Protein AF-A0A4Q2YI49-F1 (afdb_monomer_lite)

Radius of gyration: 14.83 Å; chains: 1; bounding box: 34×29×33 Å

Foldseek 3Di:
DVVPPADPVLVVLVVVLVVVCVVVDDDDPCCVVPNPLVKDKDWDPVCCPPPNVVSCVSVQVRQVVVVHHDDDDDDPPSACWPDDDPTITIHGHD

pLDDT: mean 92.55, std 4.97, range [65.06, 97.0]

Secondary structure (DSSP, 8-state):
-TTS-S-HHHHHHHHHHHHHHHHHSPPPGGGTTT-TT--EEEE-GGGTTSHHHHTTHHHHHHHHHTT--------S---EEEEE-SSEEEEE--

Sequence (94 aa):
MRDGKVSAEDEASYWKARTWFESTLTIPPYYADGNPEKAITWFKESAMDSHIVSEPKIYQDIASRYGTAIELISTKTPGRLIYEDDWQIGAVMA

Structure (mmCIF, N/CA/C/O backbone):
data_AF-A0A4Q2YI49-F1
#
_entry.id   AF-A0A4Q2YI49-F1
#
loop_
_atom_site.group_PDB
_atom_site.id
_atom_site.type_symbol
_atom_site.label_atom_id
_atom_site.label_alt_id
_atom_site.label_comp_id
_atom_site.label_asym_id
_atom_site.label_entity_id
_atom_site.label_seq_id
_atom_site.pdbx_PDB_ins_code
_atom_site.Cartn_x
_atom_site.Cartn_y
_atom_site.Cartn_z
_atom_site.occupancy
_atom_site.B_iso_or_equiv
_atom_site.auth_seq_id
_atom_site.auth_comp_id
_atom_site.auth_asym_id
_atom_site.auth_atom_id
_atom_site.pdbx_PDB_model_num
ATOM 1 N N . MET A 1 1 ? -15.070 8.071 4.895 1.00 74.81 1 MET A N 1
ATOM 2 C CA . MET A 1 1 ? -14.694 9.422 4.426 1.00 74.81 1 MET A CA 1
ATOM 3 C C . MET A 1 1 ? -15.785 10.023 3.555 1.00 74.81 1 MET A C 1
ATOM 5 O O . MET A 1 1 ? -16.543 10.832 4.059 1.00 74.81 1 MET A O 1
ATOM 9 N N . ARG A 1 2 ? -15.965 9.570 2.304 1.00 76.38 2 ARG A N 1
ATOM 10 C CA . ARG A 1 2 ? -16.859 10.226 1.326 1.00 76.38 2 ARG A CA 1
ATOM 11 C C . ARG A 1 2 ? -18.324 10.400 1.758 1.00 76.38 2 ARG A C 1
ATOM 13 O O . ARG A 1 2 ? -18.932 11.404 1.415 1.00 76.38 2 ARG A O 1
ATOM 20 N N . ASP A 1 3 ? -18.857 9.458 2.531 1.00 84.06 3 ASP A N 1
ATOM 21 C CA . ASP A 1 3 ? -20.271 9.460 2.930 1.00 84.06 3 ASP A CA 1
ATO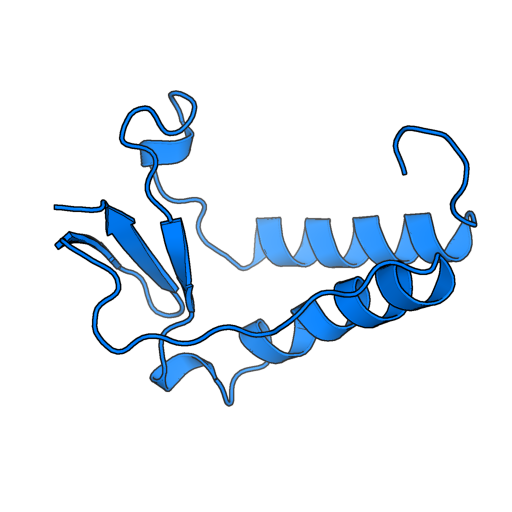M 22 C C . ASP A 1 3 ? -20.511 10.092 4.317 1.00 84.06 3 ASP A C 1
ATOM 24 O O . ASP A 1 3 ? -21.605 9.966 4.862 1.00 84.06 3 ASP A O 1
ATOM 28 N N . GLY A 1 4 ? -19.488 10.700 4.938 1.00 81.38 4 GLY A N 1
ATOM 29 C CA . GLY A 1 4 ? -19.601 11.366 6.247 1.00 81.38 4 GLY A CA 1
ATOM 30 C C . GLY A 1 4 ? -19.889 10.440 7.440 1.00 81.38 4 GLY A C 1
ATOM 31 O O . GLY A 1 4 ? -20.238 10.908 8.516 1.00 81.38 4 GLY A O 1
ATOM 32 N N . LYS A 1 5 ? -19.766 9.118 7.263 1.00 88.88 5 LYS A N 1
ATOM 33 C CA . LYS A 1 5 ? -20.065 8.098 8.291 1.00 88.88 5 LYS A CA 1
ATOM 34 C C . LYS A 1 5 ? -18.892 7.761 9.217 1.00 88.88 5 LYS A C 1
ATOM 36 O O . LYS A 1 5 ? -19.021 6.876 10.054 1.00 88.88 5 LYS A O 1
ATOM 41 N N . VAL A 1 6 ? -17.746 8.403 9.015 1.00 93.44 6 VAL A N 1
ATOM 42 C CA . VAL A 1 6 ? -16.513 8.159 9.773 1.00 93.44 6 VAL A CA 1
ATOM 43 C C . VAL A 1 6 ? -16.318 9.312 10.755 1.00 93.44 6 VAL A C 1
ATOM 45 O O . VAL A 1 6 ? -16.671 10.445 10.434 1.00 93.44 6 VAL A O 1
ATOM 48 N N . SER A 1 7 ? -15.806 9.030 11.952 1.00 95.25 7 SER A N 1
ATOM 49 C CA . SER A 1 7 ? -15.515 10.060 12.951 1.00 95.25 7 SER A CA 1
ATOM 50 C C . SER A 1 7 ? -14.465 11.051 12.433 1.00 95.25 7 SER A C 1
ATOM 52 O O . SER A 1 7 ? -13.609 10.704 11.618 1.00 95.25 7 SER A O 1
ATOM 54 N N . ALA A 1 8 ? -14.495 12.286 12.939 1.00 95.12 8 ALA A N 1
ATOM 55 C CA . ALA A 1 8 ? -13.510 13.303 12.564 1.00 95.12 8 ALA A CA 1
ATOM 56 C C . ALA A 1 8 ? -12.067 12.889 12.919 1.00 95.12 8 ALA A C 1
ATOM 58 O O . ALA A 1 8 ? -11.129 13.225 12.201 1.00 95.12 8 AL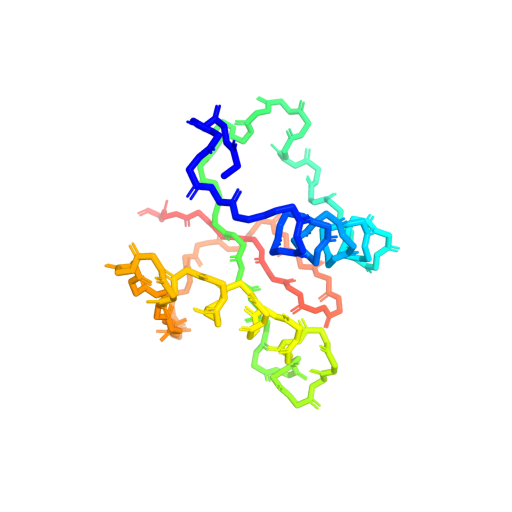A A O 1
ATOM 59 N N . GLU A 1 9 ? -11.887 12.135 14.007 1.00 96.00 9 GLU A N 1
ATOM 60 C CA . GLU A 1 9 ? -10.587 11.612 14.442 1.00 96.00 9 GLU A CA 1
ATOM 61 C C . GLU A 1 9 ? -10.042 10.540 13.486 1.00 96.00 9 GLU A C 1
ATOM 63 O O . GLU A 1 9 ? -8.869 10.578 13.100 1.00 96.00 9 GLU A O 1
ATOM 68 N N . ASP A 1 10 ? -10.898 9.614 13.050 1.00 96.62 10 ASP A N 1
ATOM 69 C CA . ASP A 1 10 ? -10.524 8.578 12.087 1.00 96.62 10 ASP A CA 1
ATOM 70 C C . ASP A 1 10 ? -10.248 9.178 10.709 1.00 96.62 10 ASP A C 1
ATOM 72 O O . ASP A 1 10 ? -9.312 8.765 10.023 1.00 96.62 10 ASP A O 1
ATOM 76 N N . GLU A 1 11 ? -11.026 10.187 10.311 1.00 95.88 11 GLU A N 1
ATOM 77 C CA . GLU A 1 11 ? -10.782 10.938 9.085 1.00 95.88 11 GLU A CA 1
ATOM 78 C C . GLU A 1 11 ? -9.440 11.674 9.123 1.00 95.88 11 GLU A C 1
ATOM 80 O O . GLU A 1 11 ? -8.643 11.544 8.191 1.00 95.88 11 GLU A O 1
ATOM 85 N N . ALA A 1 12 ? -9.133 12.374 10.215 1.00 95.75 12 ALA A N 1
ATOM 86 C CA . ALA A 1 12 ? -7.838 13.023 10.387 1.00 95.75 12 ALA A CA 1
ATOM 87 C C . ALA A 1 12 ? -6.677 12.012 10.347 1.00 95.75 12 ALA A C 1
ATOM 89 O O . ALA A 1 12 ? -5.664 12.257 9.687 1.00 95.75 12 ALA A O 1
ATOM 90 N N . SER A 1 13 ? -6.834 10.856 11.000 1.00 95.56 13 SER A N 1
ATOM 91 C CA . SER A 1 13 ? -5.824 9.789 11.012 1.00 95.56 13 SER A CA 1
ATOM 92 C C . SER A 1 13 ? -5.579 9.212 9.617 1.00 95.56 13 SER A C 1
ATOM 94 O O . SER A 1 13 ? -4.429 9.055 9.207 1.00 95.56 13 SER A O 1
ATOM 96 N N . TYR A 1 14 ? -6.647 8.972 8.854 1.00 94.88 14 TYR A N 1
ATOM 97 C CA . TYR A 1 14 ? -6.559 8.534 7.462 1.00 94.88 14 TYR A CA 1
ATOM 98 C C . TYR A 1 14 ? -5.799 9.534 6.589 1.00 94.88 14 TYR A C 1
ATOM 100 O O . TYR A 1 14 ? -4.883 9.149 5.863 1.00 94.88 14 TYR A O 1
ATOM 108 N N . TRP A 1 15 ? -6.151 10.821 6.658 1.00 95.19 15 TRP A N 1
ATOM 109 C CA . TRP A 1 15 ? -5.516 11.845 5.824 1.00 95.19 15 TRP A CA 1
ATOM 110 C C . TRP A 1 15 ? -4.053 12.083 6.202 1.00 95.19 15 TRP A C 1
ATOM 112 O O . TRP A 1 15 ? -3.225 12.319 5.318 1.00 95.19 15 TRP A O 1
ATOM 122 N N . LYS A 1 16 ? -3.712 11.953 7.490 1.00 95.69 16 LYS A N 1
ATOM 123 C CA . LYS A 1 16 ? -2.324 11.988 7.960 1.00 95.69 16 LYS A CA 1
ATOM 124 C C . LYS A 1 16 ? -1.509 10.838 7.363 1.00 95.69 16 LYS A C 1
ATOM 126 O O . LYS A 1 16 ? -0.453 11.092 6.787 1.00 95.69 16 LYS A O 1
ATOM 131 N N . ALA A 1 17 ? -2.012 9.606 7.458 1.00 94.56 17 ALA A N 1
ATOM 132 C CA . ALA A 1 17 ? -1.346 8.434 6.891 1.00 94.56 17 ALA A CA 1
ATOM 133 C C . ALA A 1 17 ? -1.191 8.560 5.370 1.00 94.56 17 ALA A C 1
ATOM 135 O O . ALA A 1 17 ? -0.113 8.330 4.827 1.00 94.56 17 ALA A O 1
ATOM 136 N N . ARG A 1 18 ? -2.242 9.009 4.675 1.00 93.62 18 ARG A N 1
ATOM 137 C CA . ARG A 1 18 ? -2.213 9.196 3.222 1.00 93.62 18 ARG A CA 1
ATOM 138 C C . ARG A 1 18 ? -1.163 10.212 2.785 1.00 93.62 18 ARG A C 1
ATOM 140 O O . ARG A 1 18 ? -0.382 9.913 1.890 1.00 93.62 18 ARG A O 1
ATOM 147 N N . THR A 1 19 ? -1.124 11.377 3.431 1.00 95.25 19 THR A N 1
ATOM 148 C CA . THR A 1 19 ? -0.119 12.415 3.145 1.00 95.25 19 THR A CA 1
ATOM 149 C C . THR A 1 19 ? 1.295 11.869 3.328 1.00 95.25 19 THR A C 1
ATOM 151 O O . THR A 1 19 ? 2.173 12.112 2.503 1.00 95.25 19 THR A O 1
ATOM 154 N N . TRP A 1 20 ? 1.512 11.096 4.394 1.00 95.06 20 TRP A N 1
ATOM 155 C CA . TRP A 1 20 ? 2.800 10.468 4.647 1.00 95.06 20 TRP A CA 1
ATOM 156 C C . TRP A 1 20 ? 3.199 9.498 3.523 1.00 95.06 20 TRP A C 1
ATOM 158 O O . TRP A 1 20 ? 4.307 9.617 2.997 1.00 95.06 20 TRP A O 1
ATOM 168 N N . PHE A 1 21 ? 2.292 8.620 3.078 1.00 93.31 21 PHE A N 1
ATOM 169 C CA . PHE A 1 21 ? 2.544 7.726 1.942 1.00 93.31 21 PHE A CA 1
ATOM 170 C C . PHE A 1 21 ? 2.827 8.485 0.646 1.00 93.31 21 PHE A C 1
ATOM 172 O O . PHE A 1 21 ? 3.798 8.160 -0.024 1.00 93.31 21 PHE A O 1
ATOM 179 N N . GLU A 1 22 ? 2.038 9.508 0.309 1.00 91.75 22 GLU A N 1
ATOM 180 C CA . GLU A 1 22 ? 2.242 10.316 -0.905 1.00 91.75 22 GLU A CA 1
ATOM 181 C C . GLU A 1 22 ? 3.592 11.061 -0.892 1.00 91.75 22 GLU A C 1
ATOM 183 O O . GLU A 1 22 ? 4.146 11.344 -1.950 1.00 91.75 22 GLU A O 1
ATOM 188 N N . SER A 1 23 ? 4.147 11.344 0.293 1.00 93.81 23 SER A N 1
ATOM 189 C CA . SER A 1 23 ? 5.488 11.932 0.442 1.00 93.81 23 SER A CA 1
ATOM 190 C C . SER A 1 23 ? 6.636 10.915 0.484 1.00 93.81 23 SER A C 1
ATOM 192 O O . SER A 1 23 ? 7.785 11.298 0.271 1.00 93.81 23 SER A O 1
ATOM 194 N N . THR A 1 24 ? 6.345 9.643 0.776 1.00 92.69 24 THR A N 1
ATOM 195 C CA . THR A 1 24 ? 7.363 8.605 1.032 1.00 92.69 24 THR A CA 1
ATOM 196 C C . THR A 1 24 ? 7.478 7.608 -0.119 1.00 92.69 24 THR A C 1
ATOM 198 O O . THR A 1 24 ? 8.580 7.180 -0.456 1.00 92.69 24 THR A O 1
ATOM 201 N N . LEU A 1 25 ? 6.352 7.228 -0.727 1.00 93.12 25 LEU A N 1
ATOM 202 C CA . LEU A 1 25 ? 6.310 6.322 -1.866 1.00 93.12 25 LEU A CA 1
ATOM 203 C C . LEU A 1 25 ? 6.336 7.104 -3.170 1.00 93.12 25 LEU A C 1
ATOM 205 O O . LEU A 1 25 ? 5.569 8.045 -3.377 1.00 93.12 25 LEU A O 1
ATOM 209 N N . THR A 1 26 ? 7.174 6.642 -4.091 1.00 93.94 26 THR A N 1
ATOM 210 C CA . THR A 1 26 ? 7.127 7.118 -5.469 1.00 93.94 26 THR A CA 1
ATOM 211 C C . THR A 1 26 ? 5.792 6.704 -6.079 1.00 93.94 26 THR A C 1
ATOM 213 O O . THR A 1 26 ? 5.404 5.541 -5.996 1.00 93.94 26 THR A O 1
ATOM 216 N N . ILE A 1 27 ? 5.088 7.646 -6.710 1.00 91.62 27 ILE A N 1
ATOM 217 C CA . ILE A 1 27 ? 3.895 7.336 -7.502 1.00 91.62 27 ILE A CA 1
ATOM 218 C C . ILE A 1 27 ? 4.369 6.743 -8.834 1.00 91.62 27 ILE A C 1
ATOM 220 O O . ILE A 1 27 ? 5.043 7.446 -9.595 1.00 91.62 27 ILE A O 1
ATOM 224 N N . PRO A 1 28 ? 4.040 5.478 -9.152 1.00 92.62 28 PRO A N 1
ATOM 225 C CA . PRO A 1 28 ? 4.476 4.885 -10.408 1.00 92.62 28 PRO A CA 1
ATOM 226 C C . PRO A 1 28 ? 3.931 5.650 -11.630 1.00 92.62 28 PRO A C 1
ATOM 228 O O . PRO A 1 28 ? 2.768 6.067 -11.628 1.00 92.62 28 PRO A O 1
ATOM 231 N N . PRO A 1 29 ? 4.722 5.806 -12.709 1.00 90.44 29 PRO A N 1
ATOM 232 C CA . PRO A 1 29 ? 4.382 6.691 -13.827 1.00 90.44 29 PRO A CA 1
ATOM 233 C C . PRO A 1 29 ? 3.106 6.287 -14.578 1.00 90.44 29 PRO A C 1
ATOM 235 O O . PRO A 1 29 ? 2.419 7.148 -15.118 1.00 90.44 29 PRO A O 1
ATOM 238 N N . TYR A 1 30 ? 2.728 5.004 -14.574 1.00 88.12 30 TYR A N 1
ATOM 239 C CA . TYR A 1 30 ? 1.504 4.529 -15.233 1.00 88.12 30 TYR A CA 1
ATOM 240 C C . TYR A 1 30 ? 0.206 5.009 -14.562 1.00 88.12 30 TYR A C 1
ATOM 242 O O . TYR A 1 30 ? -0.860 4.904 -15.166 1.00 88.12 30 TYR A O 1
ATOM 250 N N . TYR A 1 31 ? 0.256 5.583 -13.354 1.00 87.69 31 TYR A N 1
ATOM 251 C CA . TYR A 1 31 ? -0.910 6.254 -12.772 1.00 87.69 31 TYR A CA 1
ATOM 252 C C . TYR A 1 31 ? -1.199 7.626 -13.400 1.00 87.69 31 TYR A C 1
ATOM 254 O O . TYR A 1 31 ? -2.321 8.108 -13.247 1.00 87.69 31 TYR A O 1
ATOM 262 N N . ALA A 1 32 ? -0.248 8.233 -14.127 1.00 87.62 32 ALA A N 1
ATOM 263 C CA . ALA A 1 32 ? -0.422 9.555 -14.738 1.00 87.62 32 ALA A CA 1
ATOM 264 C C . ALA A 1 32 ? -1.613 9.606 -15.713 1.00 87.62 32 ALA A C 1
ATOM 266 O O . ALA A 1 32 ? -2.384 10.561 -15.688 1.00 87.62 32 ALA A O 1
ATOM 267 N N . ASP A 1 33 ? -1.819 8.529 -16.477 1.00 87.31 33 ASP A N 1
ATOM 268 C CA . ASP A 1 33 ? -2.919 8.395 -17.441 1.00 87.31 33 ASP A CA 1
ATOM 269 C C . ASP A 1 33 ? -4.078 7.535 -16.898 1.00 87.31 33 ASP A C 1
ATOM 271 O O . ASP A 1 33 ? -4.853 6.946 -17.651 1.00 87.31 33 ASP A O 1
ATOM 275 N N . GLY A 1 34 ? -4.196 7.418 -15.569 1.00 90.25 34 GLY A N 1
ATOM 276 C CA . GLY A 1 34 ? -5.276 6.668 -14.922 1.00 90.25 34 GLY A CA 1
ATOM 277 C C . GLY A 1 34 ? -5.095 5.145 -14.912 1.00 90.25 34 GLY A C 1
ATOM 278 O O . GLY A 1 34 ? -6.082 4.429 -14.752 1.00 90.25 34 GLY A O 1
ATOM 279 N N . ASN A 1 35 ? -3.860 4.642 -15.043 1.00 92.44 35 ASN A N 1
ATOM 280 C CA . ASN A 1 35 ? -3.518 3.212 -15.002 1.00 92.44 35 ASN A CA 1
ATOM 281 C C . ASN A 1 35 ? -4.254 2.355 -16.063 1.00 92.44 35 ASN A C 1
ATOM 283 O O . ASN A 1 35 ? -4.965 1.406 -15.711 1.00 92.44 35 ASN A O 1
ATOM 287 N N . PRO A 1 36 ? -4.093 2.654 -17.371 1.00 91.50 36 PRO A N 1
ATOM 288 C CA . PRO A 1 36 ? -4.815 1.967 -18.449 1.00 91.50 36 PRO A CA 1
ATOM 289 C C . PRO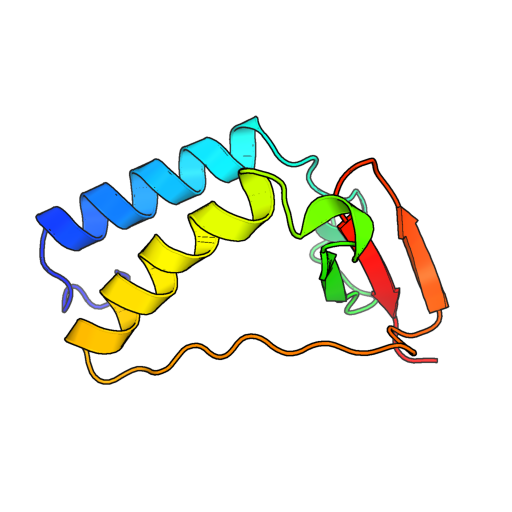 A 1 36 ? -4.493 0.469 -18.540 1.00 91.50 36 PRO A C 1
ATOM 291 O O . PRO A 1 36 ? -5.360 -0.332 -18.891 1.00 91.50 36 PRO A O 1
ATOM 294 N N . GLU A 1 37 ? -3.272 0.075 -18.175 1.00 88.56 37 GLU A N 1
ATOM 295 C CA . GLU A 1 37 ? -2.832 -1.325 -18.149 1.00 88.56 37 GLU A CA 1
ATOM 296 C C . GLU A 1 37 ? -3.354 -2.104 -16.928 1.00 88.56 37 GLU A C 1
ATOM 298 O O . GLU A 1 37 ? -3.130 -3.310 -16.830 1.00 88.56 37 GLU A O 1
ATOM 303 N N . LYS A 1 38 ? -4.077 -1.442 -16.010 1.00 92.94 38 LYS A N 1
ATOM 304 C CA . LYS A 1 38 ? -4.607 -2.030 -14.767 1.00 92.94 38 LYS A CA 1
ATOM 305 C C . LYS A 1 38 ? -3.518 -2.700 -13.927 1.00 92.94 38 LYS A C 1
ATOM 307 O O . LYS A 1 38 ? -3.733 -3.769 -13.355 1.00 92.94 38 LYS A O 1
ATOM 312 N N . ALA A 1 39 ? -2.351 -2.068 -13.857 1.00 95.31 39 ALA A N 1
ATOM 313 C CA . ALA A 1 39 ? -1.255 -2.547 -13.040 1.00 95.31 39 ALA A CA 1
ATOM 314 C C . ALA A 1 39 ? -1.645 -2.551 -11.557 1.00 95.31 39 ALA A C 1
ATOM 316 O O . ALA A 1 39 ? -2.328 -1.639 -11.078 1.00 95.31 39 ALA A O 1
ATOM 317 N N . ILE A 1 40 ? -1.196 -3.576 -10.842 1.00 95.38 40 ILE A N 1
ATOM 318 C CA . ILE A 1 40 ? -1.333 -3.702 -9.393 1.00 95.38 40 ILE A CA 1
ATOM 319 C C . ILE A 1 40 ? 0.045 -3.467 -8.783 1.00 95.38 40 ILE A C 1
ATOM 321 O O . ILE A 1 40 ? 1.026 -4.094 -9.197 1.00 95.38 40 ILE A O 1
ATOM 325 N N . THR A 1 41 ? 0.115 -2.562 -7.809 1.00 94.88 41 THR A N 1
ATOM 326 C CA . THR A 1 41 ? 1.308 -2.359 -6.991 1.00 94.88 41 THR A CA 1
ATOM 327 C C . THR A 1 41 ? 1.333 -3.343 -5.830 1.00 94.88 41 THR A C 1
ATOM 329 O O . THR A 1 41 ? 0.329 -3.564 -5.152 1.00 94.88 41 THR A O 1
ATOM 332 N N . TRP A 1 42 ? 2.500 -3.931 -5.596 1.00 95.69 42 TRP A N 1
ATOM 333 C CA . TRP A 1 42 ? 2.760 -4.851 -4.495 1.00 95.69 42 TRP A CA 1
ATOM 334 C C . TRP A 1 42 ? 3.972 -4.362 -3.719 1.00 95.69 42 TRP A C 1
ATOM 336 O O . TRP A 1 42 ? 4.953 -3.936 -4.326 1.00 95.69 42 TRP A O 1
ATOM 346 N N . PHE A 1 43 ? 3.951 -4.487 -2.395 1.00 96.00 43 PHE A N 1
ATOM 347 C CA . PHE A 1 43 ? 5.180 -4.367 -1.618 1.00 96.00 43 PHE A CA 1
ATOM 348 C C . PHE A 1 43 ? 6.093 -5.564 -1.885 1.00 96.00 43 PHE A C 1
ATOM 350 O O . PHE A 1 43 ? 5.634 -6.700 -2.031 1.00 96.00 43 PHE A O 1
ATOM 357 N N . LYS A 1 44 ? 7.398 -5.306 -1.945 1.00 96.00 44 LYS A N 1
ATOM 358 C CA . LYS A 1 44 ? 8.420 -6.349 -2.068 1.00 96.00 44 LYS A CA 1
ATOM 359 C C . LYS A 1 44 ? 8.539 -7.109 -0.752 1.00 96.00 44 LYS A C 1
ATOM 361 O O . LYS A 1 44 ? 8.404 -6.526 0.320 1.00 96.00 44 LYS A O 1
ATOM 366 N N . GLU A 1 45 ? 8.898 -8.390 -0.820 1.00 93.94 45 GLU A N 1
ATOM 367 C CA . GLU A 1 45 ? 9.199 -9.185 0.381 1.00 93.94 45 GLU A CA 1
ATOM 368 C C . GLU A 1 45 ? 10.310 -8.529 1.220 1.00 93.94 45 GLU A C 1
ATOM 370 O O . GLU A 1 45 ? 10.201 -8.437 2.438 1.00 93.94 45 GLU A O 1
ATOM 375 N N . SER A 1 46 ? 11.322 -7.951 0.564 1.00 94.00 46 SER A N 1
ATOM 376 C CA . SER A 1 46 ? 12.406 -7.207 1.218 1.00 94.00 46 SER A CA 1
ATOM 377 C C . SER A 1 46 ? 11.955 -5.940 1.956 1.00 94.00 46 SER A C 1
ATOM 379 O O . SER A 1 46 ? 12.716 -5.410 2.760 1.00 94.00 46 SER A O 1
ATOM 381 N N . ALA A 1 47 ? 10.751 -5.431 1.680 1.00 94.06 47 ALA A N 1
ATOM 382 C CA . ALA A 1 47 ? 10.186 -4.258 2.341 1.00 94.06 47 ALA A CA 1
ATOM 383 C C . ALA A 1 47 ? 9.336 -4.617 3.572 1.00 94.06 47 ALA A C 1
ATOM 385 O O . ALA A 1 47 ? 8.966 -3.719 4.323 1.00 94.06 47 ALA A O 1
ATOM 386 N N . MET A 1 48 ? 9.027 -5.900 3.795 1.00 90.56 48 MET A N 1
ATOM 387 C CA . MET A 1 48 ? 8.064 -6.334 4.815 1.00 90.56 48 MET A CA 1
ATOM 388 C C . MET A 1 48 ? 8.453 -5.951 6.246 1.00 90.56 48 MET A C 1
ATOM 390 O O . MET A 1 48 ? 7.574 -5.635 7.043 1.00 90.56 48 MET A O 1
ATOM 394 N N . ASP A 1 49 ? 9.750 -5.924 6.554 1.00 88.00 49 ASP A N 1
ATOM 395 C CA . ASP A 1 49 ? 10.265 -5.543 7.877 1.00 88.00 49 ASP A CA 1
ATOM 396 C C . ASP A 1 49 ? 10.488 -4.025 8.023 1.00 88.00 49 ASP A C 1
ATOM 398 O O . ASP A 1 49 ? 11.002 -3.546 9.036 1.00 88.00 49 ASP A O 1
ATOM 402 N N . SER A 1 50 ? 10.128 -3.243 7.003 1.00 90.00 50 SER A N 1
ATOM 403 C CA . SER A 1 50 ? 10.297 -1.795 6.981 1.00 90.00 50 SER A CA 1
ATOM 404 C C . SER A 1 50 ? 9.038 -1.072 7.468 1.00 90.00 50 SER A C 1
ATOM 406 O O . SER A 1 50 ? 7.910 -1.565 7.394 1.00 90.00 50 SER A O 1
ATOM 408 N N . HIS A 1 51 ? 9.235 0.156 7.949 1.00 87.25 51 HIS A N 1
ATOM 409 C CA . HIS A 1 51 ? 8.153 1.020 8.414 1.00 87.25 51 HIS A CA 1
ATOM 410 C C . HIS A 1 51 ? 7.071 1.230 7.336 1.00 87.25 51 HIS A C 1
ATOM 412 O O . HIS A 1 51 ? 5.890 1.320 7.674 1.00 87.25 51 HIS A O 1
ATOM 418 N N . ILE A 1 52 ? 7.443 1.187 6.049 1.00 89.12 52 ILE A N 1
ATOM 419 C CA . ILE A 1 52 ? 6.534 1.375 4.909 1.00 89.12 52 ILE A CA 1
ATOM 420 C C . ILE A 1 52 ? 5.394 0.352 4.863 1.00 89.12 52 ILE A C 1
ATOM 422 O O . ILE A 1 52 ? 4.284 0.698 4.464 1.00 89.12 52 ILE A O 1
ATOM 426 N N . VAL A 1 53 ? 5.637 -0.881 5.324 1.00 88.19 53 VAL A N 1
ATOM 427 C CA . VAL A 1 53 ? 4.640 -1.964 5.325 1.00 88.19 53 VAL A CA 1
ATOM 428 C C . VAL A 1 53 ? 3.899 -2.076 6.663 1.00 88.19 53 VAL A C 1
ATOM 430 O O . VAL A 1 53 ? 2.846 -2.7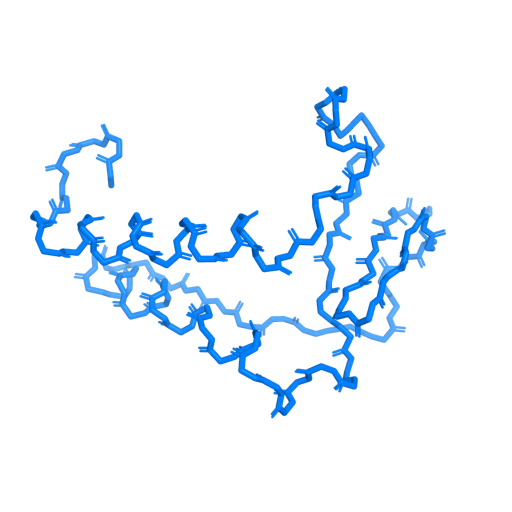06 6.738 1.00 88.19 53 VAL A O 1
ATOM 433 N N . SER A 1 54 ? 4.383 -1.416 7.719 1.00 86.19 54 SER A N 1
ATOM 434 C CA . SER A 1 54 ? 3.673 -1.341 9.005 1.00 86.19 54 SER A CA 1
ATOM 435 C C . SER A 1 54 ? 2.551 -0.295 9.020 1.00 86.19 54 SER A C 1
ATOM 437 O O . SER A 1 54 ? 1.515 -0.497 9.654 1.00 86.19 54 SER A O 1
ATOM 439 N N . GLU A 1 55 ? 2.721 0.795 8.273 1.00 87.69 55 GLU A N 1
ATOM 440 C CA . GLU A 1 55 ? 1.793 1.929 8.237 1.00 87.69 55 GLU A CA 1
ATOM 441 C C . GLU A 1 55 ? 0.388 1.606 7.693 1.00 87.69 55 GLU A C 1
ATOM 443 O O . GLU A 1 55 ? -0.576 2.155 8.226 1.00 87.69 55 GLU A O 1
ATOM 448 N N . PRO A 1 56 ? 0.168 0.668 6.742 1.00 90.88 56 PRO A N 1
ATOM 449 C CA . PRO A 1 56 ? -1.179 0.294 6.308 1.00 90.88 56 PRO A CA 1
ATOM 450 C C . PRO A 1 56 ? -2.082 -0.251 7.425 1.00 90.88 56 PRO A C 1
ATOM 452 O O . PRO A 1 56 ? -3.305 -0.273 7.259 1.00 90.88 56 PRO A O 1
ATOM 455 N N . LYS A 1 57 ? -1.518 -0.652 8.575 1.00 91.19 57 LYS A N 1
ATOM 456 C CA . LYS A 1 57 ? -2.284 -1.082 9.750 1.00 91.19 57 LYS A CA 1
ATOM 457 C C . LYS A 1 57 ? -3.292 -0.024 10.207 1.00 91.19 57 LYS A C 1
ATOM 459 O O . LYS A 1 57 ? -4.402 -0.386 10.584 1.00 91.19 57 LYS A O 1
ATOM 464 N N . ILE A 1 58 ? -2.975 1.270 10.085 1.00 94.50 58 ILE A N 1
ATOM 465 C CA . ILE A 1 58 ? -3.925 2.340 10.429 1.00 94.50 58 ILE A CA 1
ATOM 466 C C . ILE A 1 58 ? -5.216 2.250 9.608 1.00 94.50 58 ILE A C 1
ATOM 468 O O . ILE A 1 58 ? -6.305 2.471 10.135 1.00 94.50 58 ILE A O 1
ATOM 472 N N . TYR A 1 59 ? -5.121 1.872 8.330 1.00 94.31 59 TYR A N 1
ATOM 473 C CA . TYR A 1 59 ? -6.289 1.706 7.471 1.00 94.31 59 TYR A CA 1
ATOM 474 C C . TYR A 1 59 ? -7.103 0.476 7.863 1.00 94.31 59 TYR A C 1
ATOM 476 O O . TYR A 1 59 ? -8.329 0.554 7.863 1.00 94.31 59 TYR A O 1
ATOM 484 N N . GLN A 1 60 ? -6.442 -0.628 8.231 1.00 94.75 60 GLN A N 1
ATOM 485 C CA . GLN A 1 60 ? -7.111 -1.830 8.743 1.00 94.75 60 GLN A CA 1
ATOM 486 C C . GLN A 1 60 ? -7.876 -1.514 10.034 1.00 94.75 60 GLN A C 1
ATOM 488 O O . GLN A 1 60 ? -9.061 -1.831 10.149 1.00 94.75 60 GLN A O 1
ATOM 493 N N . ASP A 1 61 ? -7.227 -0.813 10.966 1.00 95.06 61 ASP A N 1
ATOM 494 C CA . ASP A 1 61 ? -7.814 -0.422 12.244 1.00 95.06 61 ASP A CA 1
ATOM 495 C C . ASP A 1 61 ? -9.025 0.497 12.034 1.00 95.06 61 ASP A C 1
ATOM 497 O O . ASP A 1 61 ? -10.088 0.244 12.605 1.00 95.06 61 ASP A O 1
ATOM 501 N N . ILE A 1 62 ? -8.903 1.525 11.181 1.00 95.50 62 ILE A N 1
ATOM 502 C CA . ILE A 1 62 ? -10.024 2.410 10.827 1.00 95.50 62 ILE A CA 1
ATOM 503 C C . ILE A 1 62 ? -11.155 1.599 10.195 1.00 95.50 62 ILE A C 1
ATOM 505 O O . ILE A 1 62 ? -12.281 1.673 10.671 1.00 95.50 62 ILE A O 1
ATOM 509 N N . ALA A 1 63 ? -10.884 0.804 9.157 1.00 94.69 63 ALA A N 1
ATOM 510 C CA . ALA A 1 63 ? -11.911 0.045 8.443 1.00 94.69 63 ALA A CA 1
ATOM 511 C C . ALA A 1 63 ? -12.677 -0.915 9.370 1.00 94.69 63 ALA A C 1
ATOM 513 O O . ALA A 1 63 ? -13.911 -0.979 9.312 1.00 94.69 63 ALA A O 1
ATOM 514 N N . SER A 1 64 ? -11.963 -1.589 10.278 1.00 95.62 64 SER A N 1
ATOM 515 C CA . SER A 1 64 ? -12.547 -2.558 11.209 1.00 95.62 64 SER A CA 1
ATOM 516 C C . SER A 1 64 ? -13.588 -1.935 12.146 1.00 95.62 64 SER A C 1
ATOM 518 O O . SER A 1 64 ? -14.631 -2.545 12.388 1.00 95.62 64 SER A O 1
ATOM 520 N N . ARG A 1 65 ? -13.380 -0.683 12.593 1.00 95.62 65 ARG A N 1
ATOM 521 C CA . ARG A 1 65 ? -14.337 0.061 13.437 1.00 95.62 65 ARG A CA 1
ATOM 522 C C . ARG A 1 65 ? -15.689 0.284 12.760 1.00 95.62 65 ARG A C 1
ATOM 524 O O . ARG A 1 65 ? -16.697 0.420 13.447 1.00 95.62 65 ARG A O 1
ATOM 531 N N . TYR A 1 66 ? -15.718 0.281 11.429 1.00 94.75 66 TYR A N 1
ATOM 532 C CA . TYR A 1 66 ? -16.929 0.460 10.625 1.00 94.75 66 TYR A CA 1
ATOM 533 C C . TYR A 1 66 ? -17.390 -0.844 9.958 1.00 94.75 66 TYR A C 1
ATOM 535 O O . TYR A 1 66 ? -18.141 -0.808 8.984 1.00 94.75 66 TYR A O 1
ATOM 543 N N . GLY A 1 67 ? -16.944 -2.001 10.462 1.00 95.06 67 GLY A N 1
ATOM 544 C CA . GLY A 1 67 ? -17.378 -3.316 9.985 1.00 95.06 67 GLY A CA 1
ATOM 545 C C . GLY A 1 67 ? -16.805 -3.722 8.626 1.00 95.06 67 GLY A C 1
ATOM 546 O O . GLY A 1 67 ? -17.364 -4.598 7.972 1.00 95.06 67 GLY A O 1
ATOM 547 N N . THR A 1 68 ? -15.713 -3.090 8.182 1.00 94.56 68 THR A N 1
ATOM 548 C CA . THR A 1 68 ? -15.012 -3.444 6.939 1.00 94.56 68 THR A CA 1
ATOM 549 C C . THR A 1 68 ? -13.679 -4.111 7.265 1.00 94.56 68 THR A C 1
ATOM 551 O O . THR A 1 68 ? -12.855 -3.540 7.973 1.00 94.56 68 THR A O 1
ATOM 554 N N . ALA A 1 69 ? -13.443 -5.311 6.735 1.00 94.31 69 ALA A N 1
ATOM 555 C CA . ALA A 1 69 ? -12.159 -5.994 6.865 1.00 94.31 69 ALA A CA 1
ATOM 556 C C . ALA A 1 69 ? -11.230 -5.629 5.697 1.00 94.31 69 ALA A C 1
ATOM 558 O O . ALA A 1 69 ? -11.668 -5.548 4.550 1.00 94.31 69 ALA A O 1
ATOM 559 N N . ILE A 1 70 ? -9.947 -5.426 5.997 1.00 94.19 70 ILE A N 1
ATOM 560 C CA . ILE A 1 70 ? -8.872 -5.286 5.011 1.00 94.19 70 ILE A CA 1
ATOM 561 C C . ILE A 1 70 ? -7.865 -6.394 5.306 1.00 94.19 70 ILE A C 1
ATOM 563 O O . ILE A 1 70 ? -7.348 -6.474 6.418 1.00 94.19 70 ILE A O 1
ATOM 567 N N . GLU A 1 71 ? -7.594 -7.236 4.314 1.00 92.25 71 GLU A N 1
ATOM 568 C CA . GLU A 1 71 ? -6.695 -8.382 4.445 1.00 92.25 71 GLU A CA 1
ATOM 569 C C . GLU A 1 71 ? -5.367 -8.132 3.730 1.00 92.25 71 GLU A C 1
ATOM 571 O O . GLU A 1 71 ? -5.314 -7.492 2.677 1.00 92.25 71 GLU A O 1
ATOM 576 N N . LEU A 1 72 ? -4.288 -8.671 4.300 1.00 90.06 72 LEU A N 1
ATOM 577 C CA . LEU A 1 72 ? -2.995 -8.735 3.633 1.00 90.06 72 LEU A CA 1
ATOM 578 C C . LEU A 1 72 ? -2.960 -9.971 2.731 1.00 90.06 72 LEU A C 1
ATOM 580 O O . LEU A 1 72 ? -3.105 -11.096 3.206 1.00 90.06 72 LEU A O 1
ATOM 584 N N . ILE A 1 73 ? -2.715 -9.756 1.442 1.00 93.19 73 ILE A N 1
ATOM 585 C CA . ILE A 1 73 ? -2.581 -10.819 0.444 1.00 93.19 73 ILE A CA 1
ATOM 586 C C . ILE A 1 73 ? -1.146 -10.809 -0.080 1.00 93.19 73 ILE A C 1
ATOM 588 O O . ILE A 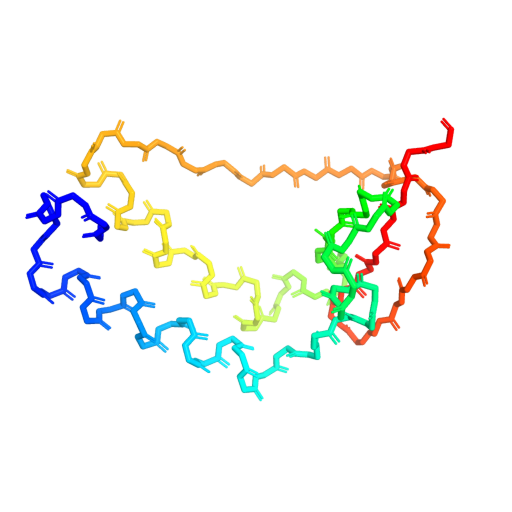1 73 ? -0.578 -9.746 -0.328 1.00 93.19 73 ILE A O 1
ATOM 592 N N . SER A 1 74 ? -0.566 -11.992 -0.271 1.00 94.25 74 SER A N 1
ATOM 593 C CA . SER A 1 74 ? 0.760 -12.163 -0.861 1.00 94.25 74 SER A CA 1
ATOM 594 C C . SER A 1 74 ? 0.719 -13.126 -2.045 1.00 94.25 74 SER A C 1
ATOM 596 O O . SER A 1 74 ? -0.158 -13.982 -2.161 1.00 94.25 74 SER A O 1
ATOM 598 N N . THR A 1 75 ? 1.675 -12.971 -2.957 1.00 95.31 75 THR A N 1
ATOM 599 C CA . THR A 1 75 ? 1.823 -13.836 -4.127 1.00 95.31 75 THR A CA 1
ATOM 600 C C . THR A 1 75 ? 3.291 -13.940 -4.515 1.00 95.31 75 THR A C 1
ATOM 602 O O . THR A 1 75 ? 4.049 -12.984 -4.374 1.00 95.31 75 THR A O 1
ATOM 605 N N . LYS A 1 76 ? 3.694 -15.105 -5.034 1.00 95.12 76 LYS A N 1
ATOM 606 C CA . LYS A 1 76 ? 5.005 -15.297 -5.680 1.00 95.12 76 LYS A CA 1
ATOM 607 C C . LYS A 1 76 ? 4.954 -15.039 -7.187 1.00 95.12 76 LYS A C 1
ATOM 609 O O . LYS A 1 76 ? 5.980 -15.075 -7.856 1.00 95.12 76 LYS A O 1
ATOM 614 N N . THR A 1 77 ? 3.759 -14.803 -7.722 1.00 95.44 77 THR A N 1
ATOM 615 C CA . THR A 1 77 ? 3.495 -14.600 -9.147 1.00 95.44 77 THR A CA 1
ATOM 616 C C . THR A 1 77 ? 2.654 -13.333 -9.327 1.00 95.44 77 THR A C 1
ATOM 618 O O . THR A 1 77 ? 1.460 -13.432 -9.612 1.00 95.44 77 THR A O 1
ATOM 621 N N . PRO A 1 78 ? 3.235 -12.133 -9.127 1.00 95.12 78 PRO A N 1
ATOM 622 C CA . PRO A 1 78 ? 2.503 -10.866 -9.240 1.00 95.12 78 PRO A CA 1
ATOM 623 C C . PRO A 1 78 ? 2.077 -10.537 -10.682 1.00 95.12 78 PRO A C 1
ATOM 625 O O . PRO A 1 78 ? 1.259 -9.646 -10.885 1.00 95.12 78 PRO A O 1
ATOM 628 N N . GLY A 1 79 ? 2.609 -11.257 -11.676 1.00 96.00 79 GLY A N 1
ATOM 629 C CA . GLY A 1 79 ? 2.365 -11.040 -13.102 1.00 96.00 79 GLY A CA 1
ATOM 630 C C . GLY A 1 79 ? 3.634 -10.598 -13.828 1.00 96.00 79 GLY A C 1
ATOM 631 O O . GLY A 1 79 ? 4.748 -10.840 -13.358 1.00 96.00 79 GLY A O 1
ATOM 632 N N . ARG A 1 80 ? 3.474 -9.943 -14.982 1.00 96.44 80 ARG A N 1
ATOM 633 C CA . ARG A 1 80 ? 4.592 -9.335 -15.714 1.00 96.44 80 ARG A CA 1
ATOM 634 C C . ARG A 1 80 ? 4.941 -7.995 -15.073 1.00 96.44 80 ARG A C 1
ATOM 636 O O . ARG A 1 80 ? 4.097 -7.102 -15.035 1.00 96.44 80 ARG A O 1
ATOM 643 N N . LEU A 1 81 ? 6.178 -7.855 -14.600 1.00 96.19 81 LEU A N 1
ATOM 644 C CA . LEU A 1 81 ? 6.656 -6.616 -13.985 1.00 96.19 81 LEU A CA 1
ATOM 645 C C . LEU A 1 81 ? 6.782 -5.503 -15.032 1.00 96.19 81 LEU A C 1
ATOM 647 O O . LEU A 1 81 ? 7.316 -5.720 -16.121 1.00 96.19 81 LEU A O 1
ATOM 651 N N . ILE A 1 82 ? 6.295 -4.318 -14.682 1.00 95.38 82 ILE A N 1
ATOM 652 C CA . ILE A 1 82 ? 6.394 -3.092 -15.488 1.00 95.38 82 ILE A CA 1
ATOM 653 C C . ILE A 1 82 ? 7.029 -1.931 -14.709 1.00 95.38 82 ILE A C 1
ATOM 655 O O . ILE A 1 82 ? 7.247 -0.859 -15.267 1.00 95.38 82 ILE A O 1
ATOM 659 N N . TYR A 1 83 ? 7.297 -2.129 -13.417 1.00 96.31 83 TYR A N 1
ATOM 660 C CA . TYR A 1 83 ? 7.869 -1.131 -12.522 1.00 96.31 83 TYR A CA 1
ATOM 661 C C . TYR A 1 83 ? 8.470 -1.786 -11.289 1.00 96.31 83 TYR A C 1
ATOM 663 O O . TYR A 1 83 ? 7.945 -2.788 -10.800 1.00 96.31 83 TYR A O 1
ATOM 671 N N . GLU A 1 84 ? 9.531 -1.181 -10.775 1.00 96.75 84 GLU A N 1
ATOM 672 C CA . GLU A 1 84 ? 10.186 -1.571 -9.536 1.00 96.75 84 GLU A CA 1
ATOM 673 C C . GLU A 1 84 ? 10.896 -0.358 -8.927 1.00 96.75 84 GLU A C 1
ATOM 675 O O . GLU A 1 84 ? 11.535 0.415 -9.645 1.00 96.75 84 GLU A O 1
ATOM 680 N N . ASP A 1 85 ? 10.784 -0.211 -7.609 1.00 95.94 85 ASP A N 1
ATOM 681 C CA . ASP A 1 85 ? 11.603 0.683 -6.792 1.00 95.94 85 ASP A CA 1
ATOM 682 C C . ASP A 1 85 ? 12.136 -0.062 -5.542 1.00 95.94 85 ASP A C 1
ATOM 684 O O . ASP A 1 85 ? 12.136 -1.303 -5.469 1.00 95.94 85 ASP A O 1
ATOM 688 N N . ASP A 1 86 ? 12.635 0.691 -4.560 1.00 94.56 86 ASP A N 1
ATOM 689 C CA . ASP A 1 86 ? 13.184 0.147 -3.314 1.00 94.56 86 ASP A CA 1
ATOM 690 C C . ASP A 1 86 ? 12.142 -0.620 -2.473 1.00 94.56 86 ASP A C 1
ATOM 692 O O . ASP A 1 86 ? 12.493 -1.561 -1.757 1.00 94.56 86 ASP A O 1
ATOM 696 N N . TRP A 1 87 ? 10.857 -0.269 -2.580 1.00 96.06 87 TRP A N 1
ATOM 697 C CA . TRP A 1 87 ? 9.780 -0.744 -1.705 1.00 96.06 87 TRP A CA 1
ATOM 698 C C . TRP A 1 87 ? 8.730 -1.598 -2.416 1.00 96.06 87 TRP A C 1
ATOM 700 O O . TRP A 1 87 ? 8.168 -2.512 -1.807 1.00 96.06 87 TRP A O 1
ATOM 710 N N . GLN A 1 88 ? 8.440 -1.310 -3.681 1.00 95.94 88 GLN A N 1
ATOM 711 C CA . GLN A 1 88 ? 7.292 -1.847 -4.406 1.00 95.94 88 GLN A CA 1
ATOM 712 C C . GLN A 1 88 ? 7.641 -2.274 -5.834 1.00 95.94 88 GLN A C 1
ATOM 714 O O . GLN A 1 88 ? 8.599 -1.816 -6.456 1.00 95.94 88 GLN A O 1
ATOM 719 N N . ILE A 1 89 ? 6.807 -3.161 -6.361 1.00 96.75 89 ILE A N 1
ATOM 720 C CA . ILE A 1 89 ? 6.773 -3.561 -7.766 1.00 96.75 89 ILE A CA 1
ATOM 721 C C . ILE A 1 89 ? 5.396 -3.250 -8.346 1.00 96.75 89 ILE A C 1
ATOM 723 O O . ILE A 1 89 ? 4.390 -3.314 -7.643 1.00 96.75 89 ILE A O 1
ATOM 727 N N . GLY A 1 90 ? 5.341 -2.942 -9.638 1.00 96.56 90 GLY A N 1
ATOM 728 C CA . GLY A 1 90 ? 4.103 -2.838 -10.407 1.00 96.56 90 GLY A CA 1
ATOM 729 C C . GLY A 1 90 ? 4.021 -3.974 -11.411 1.00 96.56 90 GLY A C 1
ATOM 730 O O . GLY A 1 90 ? 4.969 -4.187 -12.169 1.00 96.56 90 GLY A O 1
ATOM 731 N N . ALA A 1 91 ? 2.903 -4.694 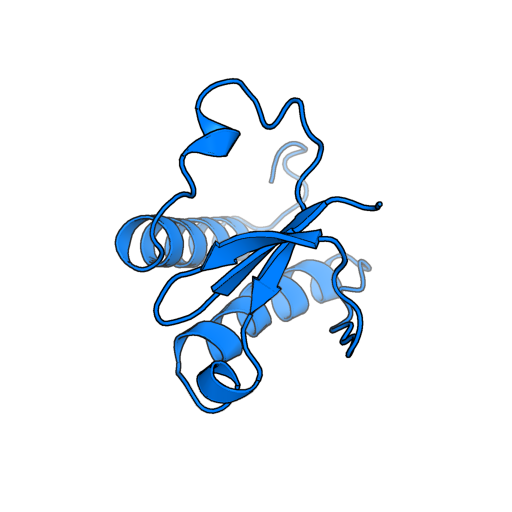-11.433 1.00 97.00 91 ALA A N 1
ATOM 732 C CA . ALA A 1 91 ? 2.724 -5.837 -12.317 1.00 97.00 91 ALA A CA 1
ATOM 733 C C . ALA A 1 91 ? 1.354 -5.838 -12.995 1.00 97.00 91 ALA A C 1
ATOM 735 O O . ALA A 1 91 ? 0.361 -5.388 -12.424 1.00 97.00 91 ALA A O 1
ATOM 736 N N . VAL A 1 92 ? 1.310 -6.376 -14.211 1.00 95.81 92 VAL A N 1
ATOM 737 C CA . VAL A 1 92 ? 0.076 -6.594 -14.973 1.00 95.81 92 VAL A CA 1
ATOM 738 C C . VAL A 1 92 ? -0.174 -8.088 -15.138 1.00 95.81 92 VAL A C 1
ATOM 740 O O . VAL A 1 92 ? 0.766 -8.882 -15.253 1.00 95.81 92 VAL A O 1
ATOM 743 N N . MET A 1 93 ? -1.449 -8.471 -15.156 1.00 87.94 93 MET A N 1
ATOM 744 C CA . MET A 1 93 ? -1.850 -9.834 -15.501 1.00 87.94 93 MET A CA 1
ATOM 745 C C . MET A 1 93 ? -1.430 -10.102 -16.951 1.00 87.94 93 MET A C 1
ATOM 747 O O . MET A 1 93 ? -1.731 -9.299 -17.835 1.00 87.94 93 MET A O 1
ATOM 751 N N . ALA A 1 94 ? -0.675 -11.180 -17.159 1.00 65.06 94 ALA A N 1
ATOM 752 C CA . ALA A 1 94 ? -0.271 -11.638 -18.487 1.00 65.06 94 ALA A CA 1
ATOM 753 C C . ALA A 1 94 ? -1.417 -12.375 -19.189 1.00 65.06 94 ALA A C 1
ATOM 755 O O . ALA A 1 94 ? -2.213 -13.032 -18.476 1.00 65.06 94 ALA A O 1
#